Protein AF-A0AA38XYK6-F1 (afdb_monomer_lite)

Foldseek 3Di:
DDDPDCPPVVVVVVVVQVPADQDDPVVLVVVVCQLPPPQRPVDRPPDPCSCCSPPVNSRVDGDPDDPPPPCDPVNVCCVPPVVVVVVVPDDPDDDDDDPDDPPDPVVVVVVVVVVVVVVVVVVVVVVVVVVVVVVVVVVVVVVVVD

Sequence (146 aa):
MLNPAHPDEALLQQHKLSLLEKPTKYKVDLFRDWREHPKLGGRPIKSDDCHAWSEVHGNDLVTATDNKFRYDSTSTWIAGKLLPYYRRTRPRWIGTPSREPQTYSDWKIMRAVNIFATVTISIRVGLTAAFTAVFCLCLAAMTEAI

Radius of gyration: 24.37 Å; chains: 1; bounding box: 36×42×84 Å

Organism: NCBI:txid1002370

pLDDT: mean 70.22, std 13.3, range [36.06, 93.56]

InterPro domains:
  IPR046529 Domain of unknown function DUF6594 [PF20237] (9-145)

Structure (mmCIF, N/CA/C/O backbone):
data_AF-A0AA38XYK6-F1
#
_entry.id   AF-A0AA38XYK6-F1
#
loop_
_atom_site.group_PDB
_atom_site.id
_atom_site.type_symbol
_atom_site.label_atom_id
_atom_site.label_alt_id
_atom_site.label_comp_id
_atom_site.label_asym_id
_atom_site.label_entity_id
_atom_site.label_seq_id
_atom_site.pdbx_PDB_ins_code
_atom_site.Cartn_x
_atom_site.Cartn_y
_atom_site.Cartn_z
_atom_site.occupancy
_atom_site.B_iso_or_equiv
_atom_site.auth_seq_id
_atom_site.auth_comp_id
_atom_site.auth_asym_id
_atom_site.auth_atom_id
_atom_site.pdbx_PDB_model_num
ATOM 1 N N . MET A 1 1 ? -0.138 -1.909 33.483 1.00 36.06 1 MET A N 1
ATOM 2 C CA . MET A 1 1 ? -0.574 -1.125 34.658 1.00 36.06 1 MET A CA 1
ATOM 3 C C . MET A 1 1 ? -0.739 0.319 34.209 1.00 36.06 1 MET A C 1
ATOM 5 O O . MET A 1 1 ? 0.268 0.965 33.959 1.00 36.06 1 MET A O 1
ATOM 9 N N . LEU A 1 2 ? -1.976 0.779 33.986 1.00 45.97 2 LEU A N 1
ATOM 10 C CA . LEU A 1 2 ? -2.272 2.179 33.651 1.00 45.97 2 LEU A CA 1
ATOM 11 C C . LEU A 1 2 ? -2.363 3.003 34.943 1.00 45.97 2 LEU A C 1
ATOM 13 O O . LEU A 1 2 ? -2.998 2.577 35.904 1.00 45.97 2 LEU A O 1
ATOM 17 N N . ASN A 1 3 ? -1.701 4.156 34.954 1.00 43.94 3 ASN A N 1
ATOM 18 C CA . ASN A 1 3 ? -1.667 5.104 36.064 1.00 43.94 3 ASN A CA 1
ATOM 19 C C . ASN A 1 3 ? -2.954 5.969 36.033 1.00 43.94 3 ASN A C 1
ATOM 21 O O . ASN A 1 3 ? -3.219 6.570 34.992 1.00 43.94 3 ASN A O 1
ATOM 25 N N . PRO A 1 4 ? -3.774 6.049 37.101 1.00 54.50 4 PRO A N 1
ATOM 26 C CA . PRO A 1 4 ? -5.127 6.632 37.060 1.00 54.50 4 PRO A CA 1
ATOM 27 C C . PRO A 1 4 ? -5.182 8.174 37.155 1.00 54.50 4 PRO A C 1
ATOM 29 O O . PRO A 1 4 ? -6.174 8.730 37.617 1.00 54.50 4 PRO A O 1
ATOM 32 N N . ALA A 1 5 ? -4.129 8.892 36.755 1.00 54.09 5 ALA A N 1
ATOM 33 C CA . ALA A 1 5 ? -3.954 10.300 37.131 1.00 54.09 5 ALA A CA 1
ATOM 34 C C . ALA A 1 5 ? -4.679 11.342 36.249 1.00 54.09 5 ALA A C 1
ATOM 36 O O . ALA A 1 5 ? -4.735 12.505 36.644 1.00 54.09 5 ALA A O 1
ATOM 37 N N . HIS A 1 6 ? -5.260 10.981 35.098 1.00 59.81 6 HIS A N 1
ATOM 38 C CA . HIS A 1 6 ? -5.932 11.974 34.246 1.00 59.81 6 HIS A CA 1
ATOM 39 C C . HIS A 1 6 ? -7.124 11.398 33.456 1.00 59.81 6 HIS A C 1
ATOM 41 O O . HIS A 1 6 ? -6.968 10.988 32.304 1.00 59.81 6 HIS A O 1
ATOM 47 N N . PRO A 1 7 ? -8.340 11.365 34.046 1.00 65.81 7 PRO A N 1
ATOM 48 C CA . PRO A 1 7 ? -9.557 10.982 33.318 1.00 65.81 7 PRO A CA 1
ATOM 49 C C . PRO A 1 7 ? -9.807 11.884 32.098 1.00 65.81 7 PRO A C 1
ATOM 51 O O . PRO A 1 7 ? -10.310 11.416 31.077 1.00 65.81 7 PRO A O 1
ATOM 54 N N . ASP A 1 8 ? -9.372 13.142 32.169 1.00 78.19 8 ASP A N 1
ATOM 55 C CA . ASP A 1 8 ? -9.520 14.111 31.086 1.00 78.19 8 ASP A CA 1
ATOM 56 C C . ASP A 1 8 ? -8.673 13.757 29.861 1.00 78.19 8 ASP A C 1
ATOM 58 O O . ASP A 1 8 ? -9.149 13.908 28.740 1.00 78.19 8 ASP A O 1
ATOM 62 N N . GLU A 1 9 ? -7.461 13.213 30.035 1.00 80.56 9 GLU A N 1
ATOM 63 C CA . GLU A 1 9 ? -6.625 12.767 28.910 1.00 80.56 9 GLU A CA 1
ATOM 64 C C . GLU A 1 9 ? -7.223 11.559 28.199 1.00 80.56 9 GLU A C 1
ATOM 66 O O . GLU A 1 9 ? -7.223 11.514 26.968 1.00 80.56 9 GLU A O 1
ATOM 71 N N . ALA A 1 10 ? -7.765 10.604 28.959 1.00 79.94 10 ALA A N 1
ATOM 72 C CA . ALA A 1 10 ? -8.421 9.431 28.396 1.00 79.94 10 ALA A CA 1
ATOM 73 C C . ALA A 1 10 ? -9.659 9.830 27.575 1.00 79.94 10 ALA A C 1
ATOM 75 O O . ALA A 1 10 ? -9.840 9.344 26.456 1.00 79.94 10 ALA A O 1
ATOM 76 N N . LEU A 1 11 ? -10.465 10.775 28.075 1.00 81.56 11 LEU A N 1
ATOM 77 C CA . LEU A 1 11 ? -11.608 11.332 27.344 1.00 81.56 11 LEU A CA 1
ATOM 78 C C . LEU A 1 11 ? -11.168 12.105 26.094 1.00 81.56 11 LEU A C 1
ATOM 80 O O . LEU A 1 11 ? -11.756 11.941 25.024 1.00 81.56 11 LEU A O 1
ATOM 84 N N . LEU A 1 12 ? -10.099 12.898 26.191 1.00 85.50 12 LEU A N 1
ATOM 85 C CA . LEU A 1 12 ? -9.527 13.618 25.050 1.00 85.50 12 LEU A CA 1
ATOM 86 C C . LEU A 1 12 ? -8.984 12.659 23.987 1.00 85.50 12 LEU A C 1
ATOM 88 O O . LEU A 1 12 ? -9.128 12.909 22.789 1.00 85.50 12 LEU A O 1
ATOM 92 N N . GLN A 1 13 ? -8.365 11.559 24.411 1.00 80.31 13 GLN A N 1
ATOM 93 C CA . GLN A 1 13 ? -7.863 10.515 23.529 1.00 80.31 13 GLN A CA 1
ATOM 94 C C . GLN A 1 13 ? -9.013 9.783 22.840 1.00 80.31 13 GLN A C 1
ATOM 96 O O . GLN A 1 13 ? -8.974 9.614 21.623 1.00 80.31 13 GLN A O 1
ATOM 101 N N . GLN A 1 14 ? -10.062 9.415 23.575 1.00 81.50 14 GLN A N 1
ATOM 102 C CA . GLN A 1 14 ? -11.252 8.790 23.003 1.00 81.50 14 GLN A CA 1
ATOM 103 C C . GLN A 1 14 ? -11.945 9.716 21.999 1.00 81.50 14 GLN A C 1
ATOM 105 O O . GLN A 1 14 ? -12.305 9.284 20.905 1.00 81.50 14 GLN A O 1
ATOM 110 N N . HIS A 1 15 ? -12.064 11.004 22.323 1.00 84.00 15 HIS A N 1
ATOM 111 C CA . HIS A 1 15 ? -12.587 12.001 21.398 1.00 84.00 15 HIS A CA 1
ATOM 112 C C . HIS A 1 15 ? -11.736 12.072 20.121 1.00 84.00 15 HIS A C 1
ATOM 114 O O . HIS A 1 15 ? -12.273 11.978 19.020 1.00 84.00 15 HIS A O 1
ATOM 120 N N . LYS A 1 16 ? -10.403 12.137 20.240 1.00 81.69 16 LYS A N 1
ATOM 121 C CA . LYS A 1 16 ? -9.492 12.106 19.080 1.00 81.69 16 LYS A CA 1
ATOM 122 C C . LYS A 1 16 ? -9.641 10.832 18.241 1.00 81.69 16 LYS A C 1
ATOM 124 O O . LYS A 1 16 ? -9.624 10.925 17.019 1.00 81.69 16 LYS A O 1
ATOM 129 N N . LEU A 1 17 ? -9.815 9.670 18.872 1.00 78.38 17 LEU A N 1
ATOM 130 C CA . LEU A 1 17 ? -10.035 8.397 18.178 1.00 78.38 17 LEU A CA 1
ATOM 131 C C . LEU A 1 17 ? -11.384 8.367 17.450 1.00 78.38 17 LEU A C 1
ATOM 133 O O . LEU A 1 17 ? -11.454 7.873 16.330 1.00 78.38 17 LEU A O 1
ATOM 137 N N . SER A 1 18 ? -12.433 8.951 18.036 1.00 79.19 18 SER A N 1
ATOM 138 C CA . SER A 1 18 ? -13.764 9.016 17.415 1.00 79.19 18 SER A CA 1
ATOM 139 C C . SER A 1 18 ? -13.813 9.867 16.139 1.00 79.19 18 SER A C 1
ATOM 141 O O . SER A 1 18 ? -14.696 9.674 15.307 1.00 79.19 18 SER A O 1
ATOM 143 N N . LEU A 1 19 ? -12.852 10.782 15.971 1.00 80.62 19 LEU A N 1
ATOM 144 C CA . LEU A 1 19 ? -12.703 11.617 14.777 1.00 80.62 19 LEU A CA 1
ATOM 145 C C . LEU A 1 19 ? -11.981 10.901 13.622 1.00 80.62 19 LEU A C 1
ATOM 147 O O . LEU A 1 19 ? -11.931 11.441 12.517 1.00 80.62 19 LEU A O 1
ATOM 151 N N . LEU A 1 20 ? -11.396 9.722 13.859 1.00 78.75 20 LEU A N 1
ATOM 152 C CA . LEU A 1 20 ? -10.705 8.959 12.823 1.00 78.75 20 LEU A CA 1
ATOM 153 C C . LEU A 1 20 ? -11.692 8.312 11.850 1.00 78.75 20 LEU A C 1
ATOM 155 O O . LEU A 1 20 ? -12.802 7.913 12.203 1.00 78.75 20 LEU A O 1
ATOM 159 N N . GLU A 1 21 ? -11.257 8.174 10.599 1.00 78.94 21 GLU A N 1
ATOM 160 C CA . GLU A 1 21 ? -12.066 7.555 9.558 1.00 78.94 21 GLU A CA 1
ATOM 161 C C . GLU A 1 21 ? -12.282 6.065 9.860 1.00 78.94 21 GLU A C 1
ATOM 163 O O . GLU A 1 21 ? -11.337 5.282 10.052 1.00 78.94 21 GLU A O 1
ATOM 168 N N . LYS A 1 22 ? -13.555 5.665 9.873 1.00 79.12 22 LYS A N 1
ATOM 169 C CA . LYS A 1 22 ? -13.930 4.260 10.004 1.00 79.12 22 LYS A CA 1
ATOM 170 C C . LYS A 1 22 ? -13.459 3.479 8.774 1.00 79.12 22 LYS A C 1
ATOM 172 O O . LYS A 1 22 ? -13.579 3.968 7.648 1.00 79.12 22 LYS A O 1
ATOM 177 N N . PRO A 1 23 ? -12.933 2.260 8.951 1.00 75.50 23 PRO A N 1
ATOM 178 C CA . PRO A 1 23 ? -12.465 1.457 7.839 1.00 75.50 23 PRO A CA 1
ATOM 179 C C . PRO A 1 23 ? -13.623 1.075 6.918 1.00 75.50 23 PRO A C 1
ATOM 181 O O . PRO A 1 23 ? -14.736 0.774 7.345 1.00 75.50 23 PRO A O 1
ATOM 184 N N . THR A 1 24 ? -13.339 1.039 5.618 1.00 76.94 24 THR A N 1
ATOM 185 C CA . THR A 1 24 ? -14.291 0.547 4.623 1.00 76.94 24 THR A CA 1
ATOM 186 C C . THR A 1 24 ? -14.629 -0.916 4.903 1.00 76.94 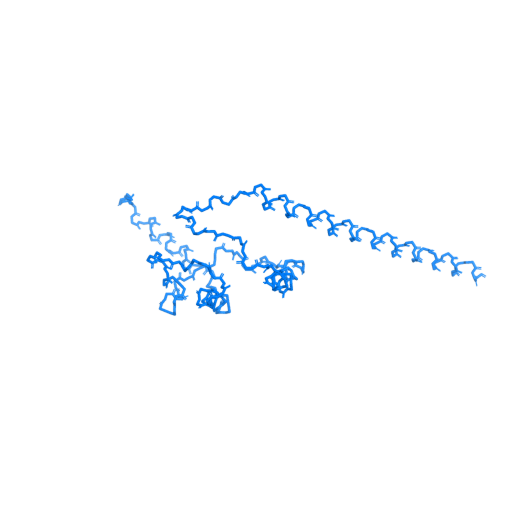24 THR A C 1
ATOM 188 O O . THR A 1 24 ? -13.723 -1.719 5.137 1.00 76.94 24 THR A O 1
ATOM 191 N N . LYS A 1 25 ? -15.911 -1.283 4.771 1.00 75.94 25 LYS A N 1
ATOM 192 C CA . LYS A 1 25 ? -16.408 -2.660 4.944 1.00 75.94 25 LYS A CA 1
ATOM 193 C C . LYS A 1 25 ? -15.551 -3.697 4.205 1.00 75.94 25 LYS A C 1
ATOM 195 O O . LYS A 1 25 ? -15.152 -4.693 4.788 1.00 75.94 25 LYS A O 1
ATOM 200 N N . TYR A 1 26 ? -15.147 -3.384 2.973 1.00 73.69 26 TYR A N 1
ATOM 201 C CA . TYR A 1 26 ? -14.249 -4.216 2.169 1.00 73.69 26 TYR A CA 1
ATOM 202 C C . TYR A 1 26 ? -12.916 -4.561 2.859 1.00 73.69 26 TYR A C 1
ATOM 204 O O . TYR A 1 26 ? -12.464 -5.699 2.784 1.00 73.69 26 TYR A O 1
ATOM 212 N N . LYS A 1 27 ? -12.268 -3.596 3.532 1.00 72.44 27 LYS A N 1
ATOM 213 C CA . LYS A 1 27 ? -10.985 -3.834 4.216 1.00 72.44 27 LYS A CA 1
ATOM 214 C C . LYS A 1 27 ? -11.182 -4.776 5.405 1.00 72.44 27 LYS A C 1
ATOM 216 O O . LYS A 1 27 ? -10.371 -5.673 5.604 1.00 72.44 27 LYS A O 1
ATOM 221 N N . VAL A 1 28 ? -12.262 -4.589 6.165 1.00 80.38 28 VAL A N 1
ATOM 222 C CA . VAL A 1 28 ? -12.605 -5.440 7.315 1.00 80.38 28 VAL A CA 1
ATOM 223 C C . VAL A 1 28 ? -12.946 -6.858 6.855 1.00 80.38 28 VAL A C 1
ATOM 225 O O . VAL A 1 28 ? -12.406 -7.820 7.399 1.00 80.38 28 VAL A O 1
ATOM 228 N N . ASP A 1 29 ? -13.754 -6.983 5.801 1.00 76.94 29 ASP A N 1
ATOM 229 C CA . ASP A 1 29 ? -14.129 -8.266 5.200 1.00 76.94 29 ASP A CA 1
ATOM 230 C C . ASP A 1 29 ? -12.893 -9.022 4.692 1.00 76.94 29 ASP A C 1
ATOM 232 O O . ASP A 1 29 ? -12.738 -10.203 4.978 1.00 76.94 29 ASP A O 1
ATOM 236 N N . LEU A 1 30 ? -11.948 -8.329 4.046 1.00 76.75 30 LEU A N 1
ATOM 237 C CA . LEU A 1 30 ? -10.678 -8.916 3.612 1.00 76.75 30 LEU A CA 1
ATOM 238 C C . LEU A 1 30 ? -9.874 -9.514 4.780 1.00 76.75 30 LEU A C 1
ATOM 240 O O . LEU A 1 30 ? -9.308 -10.598 4.639 1.00 76.75 30 LEU A O 1
ATOM 244 N N . PHE A 1 31 ? -9.794 -8.821 5.921 1.00 74.19 31 PHE A N 1
ATOM 245 C CA . PHE A 1 31 ? -9.078 -9.325 7.100 1.00 74.19 31 PHE A CA 1
ATOM 246 C C . PHE A 1 31 ? -9.812 -10.481 7.779 1.00 74.19 31 PHE A C 1
ATOM 248 O O . PHE A 1 31 ? -9.169 -11.432 8.231 1.00 74.19 31 PHE A O 1
ATOM 255 N N . ARG A 1 32 ? -11.146 -10.433 7.815 1.00 76.75 32 ARG A N 1
ATOM 256 C CA . ARG A 1 32 ? -11.983 -11.528 8.313 1.00 76.75 32 ARG A CA 1
ATOM 257 C C . ARG A 1 32 ? -11.806 -12.783 7.462 1.00 76.75 32 ARG A C 1
ATOM 259 O O . ARG A 1 32 ? -11.477 -13.838 8.004 1.00 76.75 32 ARG A O 1
ATOM 266 N N . ASP A 1 33 ? -11.896 -12.635 6.143 1.00 75.69 33 ASP A N 1
ATOM 267 C CA . ASP A 1 33 ? -11.647 -13.705 5.181 1.00 75.69 33 ASP A CA 1
ATOM 268 C C . ASP A 1 33 ? -10.224 -14.242 5.338 1.00 75.69 33 ASP A C 1
ATOM 270 O O . ASP A 1 33 ? -10.007 -15.450 5.360 1.00 75.69 33 ASP A O 1
ATOM 274 N N . TRP A 1 34 ? -9.230 -13.366 5.510 1.00 73.38 34 TRP A N 1
ATOM 275 C CA . TRP A 1 34 ? -7.843 -13.771 5.730 1.00 73.38 34 TRP A CA 1
ATOM 276 C C . TRP A 1 34 ? -7.656 -14.604 7.009 1.00 73.38 34 TRP A C 1
ATOM 278 O O . TRP A 1 34 ? -6.949 -15.615 6.969 1.00 73.38 34 TRP A O 1
ATOM 288 N N . ARG A 1 35 ? -8.310 -14.218 8.115 1.00 71.62 35 ARG A N 1
ATOM 289 C CA . ARG A 1 35 ? -8.281 -14.936 9.403 1.00 71.62 35 ARG A CA 1
ATOM 290 C C . ARG A 1 35 ? -8.936 -16.311 9.299 1.00 71.62 35 ARG A C 1
ATOM 292 O O . ARG A 1 35 ? -8.399 -17.287 9.820 1.00 71.62 35 ARG A O 1
ATOM 299 N N . GLU A 1 36 ? -10.104 -16.375 8.669 1.00 71.19 36 GLU A N 1
ATOM 300 C CA . GLU A 1 36 ? -10.923 -17.590 8.584 1.00 71.19 36 GLU A CA 1
ATOM 301 C C . GLU A 1 36 ? -10.399 -18.574 7.538 1.00 71.19 36 GLU A C 1
ATOM 303 O O . GLU A 1 36 ? -10.660 -19.776 7.615 1.00 71.19 36 GLU A O 1
ATOM 308 N N . HIS A 1 37 ? -9.606 -18.099 6.576 1.00 65.06 37 HIS A N 1
ATOM 309 C CA . HIS A 1 37 ? -9.129 -18.939 5.496 1.00 65.06 37 HIS A CA 1
ATOM 310 C C . HIS A 1 37 ? -8.065 -19.944 5.990 1.00 65.06 37 HIS A C 1
ATOM 312 O O . HIS A 1 37 ? -6.932 -19.564 6.319 1.00 65.06 37 HIS A O 1
ATOM 318 N N . PRO A 1 38 ? -8.337 -21.264 5.910 1.00 58.22 38 PRO A N 1
ATOM 319 C CA . PRO A 1 38 ? -7.500 -22.314 6.510 1.00 58.22 38 PRO A CA 1
ATOM 320 C C . PRO A 1 38 ? -6.086 -22.412 5.911 1.00 58.22 38 PRO A C 1
ATOM 322 O O . PRO A 1 38 ? -5.214 -23.089 6.445 1.00 58.22 38 PRO A O 1
ATOM 325 N N . LYS A 1 39 ? -5.846 -21.735 4.783 1.00 59.91 39 LYS A N 1
ATOM 326 C CA . LYS A 1 39 ? -4.580 -21.740 4.029 1.00 59.91 39 LYS A CA 1
ATOM 327 C C . LYS A 1 39 ? -3.786 -20.426 4.114 1.00 59.91 39 LYS A C 1
ATOM 329 O O . LYS A 1 39 ? -2.822 -20.291 3.367 1.00 59.91 39 LYS A O 1
ATOM 334 N N . LEU A 1 40 ? -4.210 -19.443 4.920 1.00 54.91 40 LEU A N 1
ATOM 335 C C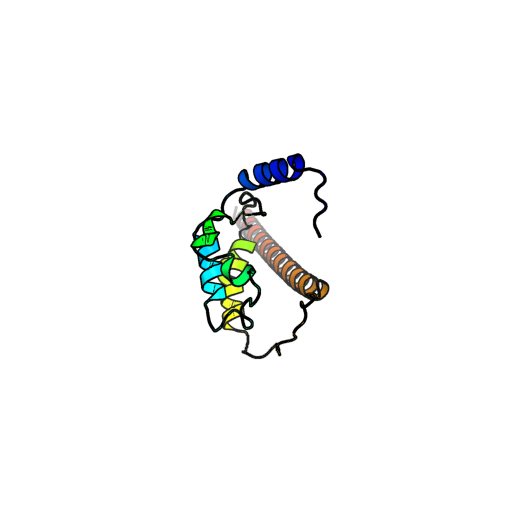A . LEU A 1 40 ? -3.640 -18.082 4.881 1.00 54.91 40 LEU A CA 1
ATOM 336 C C . LEU A 1 40 ? -3.086 -17.522 6.187 1.00 54.91 40 LEU A C 1
ATOM 338 O O . LEU A 1 40 ? -2.265 -16.612 6.118 1.00 54.91 40 LEU A O 1
ATOM 342 N N . GLY A 1 41 ? -3.482 -18.057 7.339 1.00 53.81 41 GLY A N 1
ATOM 343 C CA . GLY A 1 41 ? -2.941 -17.604 8.619 1.00 53.81 41 GLY A CA 1
ATOM 344 C C . GLY A 1 41 ? -1.732 -18.409 9.080 1.00 53.81 41 GLY A C 1
ATOM 345 O O . GLY A 1 41 ? -0.858 -17.856 9.735 1.00 53.81 41 GLY A O 1
ATOM 346 N N . GLY A 1 42 ? -1.688 -19.725 8.809 1.00 53.38 42 GLY A N 1
ATOM 347 C CA . GLY A 1 42 ? -0.715 -20.690 9.371 1.00 53.38 42 GLY A CA 1
ATOM 348 C C . GLY A 1 42 ? -0.714 -20.795 10.911 1.00 53.38 42 GLY A C 1
ATOM 349 O O . GLY A 1 42 ? -0.299 -21.800 11.480 1.00 53.38 42 GLY A O 1
ATOM 350 N N . ARG A 1 43 ? -1.197 -19.747 11.577 1.00 58.50 43 ARG A N 1
ATOM 351 C CA . ARG A 1 43 ? -1.237 -19.434 12.992 1.00 58.50 43 ARG A CA 1
ATOM 352 C C . ARG A 1 43 ? -2.461 -18.531 13.175 1.00 58.50 43 ARG A C 1
ATOM 354 O O . ARG A 1 43 ? -2.363 -17.329 12.934 1.00 58.50 43 ARG A O 1
ATOM 361 N N . PRO A 1 44 ? -3.632 -19.085 13.517 1.00 60.34 44 PRO A N 1
ATOM 362 C CA . PRO A 1 44 ? -4.742 -18.242 13.936 1.00 60.34 44 PRO A CA 1
ATOM 363 C C . PRO A 1 44 ? -4.265 -17.349 15.088 1.00 60.34 44 PRO A C 1
ATOM 365 O O . PRO A 1 44 ? -3.511 -17.808 15.951 1.00 60.34 44 PRO A O 1
ATOM 368 N N . ILE A 1 45 ? -4.664 -16.078 15.082 1.00 61.91 45 ILE A N 1
ATOM 369 C CA . ILE A 1 45 ? -4.477 -15.196 16.236 1.00 61.91 45 ILE A CA 1
ATOM 370 C C . ILE A 1 45 ? -5.276 -15.845 17.369 1.00 61.91 45 ILE A C 1
ATOM 372 O O . ILE A 1 45 ? -6.491 -15.960 17.268 1.00 61.91 45 ILE A O 1
ATOM 376 N N . LYS A 1 46 ? -4.580 -16.385 18.373 1.00 64.19 46 LYS A N 1
ATOM 377 C CA . LYS A 1 46 ? -5.176 -17.091 19.522 1.00 64.19 46 LYS A CA 1
ATOM 378 C C . LYS A 1 46 ? -5.264 -16.211 20.775 1.00 64.19 46 LYS A C 1
ATOM 380 O O . LYS A 1 46 ? -5.537 -16.736 21.846 1.00 64.19 46 LYS A O 1
ATOM 385 N N . SER A 1 47 ? -4.956 -14.919 20.664 1.00 67.38 47 SER A N 1
ATOM 386 C CA . SER A 1 47 ? -5.131 -13.972 21.767 1.00 67.38 47 SER A CA 1
ATOM 387 C C . SER A 1 47 ? -6.603 -13.596 21.928 1.00 67.38 47 SER A C 1
ATOM 389 O O . SER A 1 47 ? -7.419 -13.873 21.045 1.00 67.38 47 SER A O 1
ATOM 391 N N . ASP A 1 48 ? -6.929 -12.921 23.027 1.00 71.62 48 ASP A N 1
ATOM 392 C CA . ASP A 1 48 ? -8.262 -12.355 23.273 1.00 71.62 48 ASP A CA 1
ATOM 393 C C . ASP A 1 48 ? -8.711 -11.425 22.123 1.00 71.62 48 ASP A C 1
ATOM 395 O O . ASP A 1 48 ? -9.891 -11.360 21.780 1.00 71.62 48 ASP A O 1
ATOM 399 N N . ASP A 1 49 ? -7.748 -10.830 21.408 1.00 69.94 49 ASP A N 1
ATOM 400 C CA . ASP A 1 49 ? -7.964 -10.000 20.215 1.00 69.94 49 ASP A CA 1
ATOM 401 C C . ASP A 1 49 ? -8.370 -10.789 18.959 1.00 69.94 49 ASP A C 1
ATOM 403 O O . ASP A 1 49 ? -8.577 -10.211 17.891 1.00 69.94 49 ASP A O 1
ATOM 407 N N . CYS A 1 50 ? -8.506 -12.116 19.027 1.00 69.25 50 CYS A N 1
ATOM 408 C CA . CYS A 1 50 ? -8.945 -12.921 17.885 1.00 69.25 50 CYS A CA 1
ATOM 409 C C . CYS A 1 50 ? -10.321 -12.486 17.342 1.00 69.25 50 CYS A C 1
ATOM 411 O O . CYS A 1 50 ? -10.627 -12.701 16.162 1.00 69.25 50 CYS A O 1
ATOM 413 N N . HIS A 1 51 ? -11.118 -11.814 18.177 1.00 72.50 51 HIS A N 1
ATOM 414 C CA . HIS A 1 51 ? -12.423 -11.249 17.854 1.00 72.50 51 HIS A CA 1
ATOM 415 C C . HIS A 1 51 ? -12.398 -9.754 17.497 1.00 72.50 51 HIS A C 1
ATOM 417 O O . HIS A 1 51 ? -13.467 -9.200 17.252 1.00 72.50 51 HIS A O 1
ATOM 423 N N . ALA A 1 52 ? -11.226 -9.115 17.398 1.00 74.44 52 ALA A N 1
ATOM 424 C CA . ALA A 1 52 ? -11.105 -7.682 17.102 1.00 74.44 52 ALA A CA 1
ATOM 425 C C . ALA A 1 52 ? -11.756 -7.280 15.765 1.00 74.44 52 ALA A C 1
ATOM 427 O O . ALA A 1 52 ? -12.287 -6.185 15.632 1.00 74.44 52 ALA A O 1
ATOM 428 N N . TRP A 1 53 ? -11.779 -8.190 14.784 1.00 75.94 53 TRP A N 1
ATOM 429 C CA . TRP A 1 53 ? -12.428 -7.987 13.479 1.00 75.94 53 TRP A CA 1
ATOM 430 C C . TRP A 1 53 ? -13.755 -8.748 13.330 1.00 75.94 53 TRP A C 1
ATOM 432 O O . TRP A 1 53 ? -14.172 -9.060 12.215 1.00 75.94 53 TRP A O 1
ATOM 442 N N . SER A 1 54 ? -14.397 -9.140 14.436 1.00 76.44 54 SER A N 1
ATOM 443 C CA . SER A 1 54 ? -15.747 -9.711 14.378 1.00 76.44 54 SER A CA 1
ATOM 444 C C . SER A 1 54 ? -16.780 -8.632 14.041 1.00 76.44 54 SER A C 1
ATOM 446 O O . SER A 1 54 ? -16.544 -7.444 14.251 1.00 76.44 54 SER A O 1
ATOM 448 N N . GLU A 1 55 ? -17.955 -9.035 13.551 1.00 77.88 55 GLU A N 1
ATOM 449 C CA . GLU A 1 55 ? -19.044 -8.085 13.267 1.00 77.88 55 GLU A CA 1
ATOM 450 C C . GLU A 1 55 ? -19.469 -7.290 14.508 1.00 77.88 55 GLU A C 1
ATOM 452 O O . GLU A 1 55 ? -19.862 -6.133 14.389 1.00 77.88 55 GLU A O 1
ATOM 457 N N . VAL A 1 56 ? -19.307 -7.881 15.696 1.00 77.69 56 VAL A N 1
ATOM 458 C CA . VAL A 1 56 ? -19.612 -7.253 16.989 1.00 77.69 56 VAL A CA 1
ATOM 459 C C . VAL A 1 56 ? -18.701 -6.050 17.261 1.00 77.69 56 VAL A C 1
ATOM 461 O O . VAL A 1 56 ? -19.178 -5.025 17.739 1.00 77.69 56 VAL A O 1
ATOM 464 N N . HIS A 1 57 ? -17.414 -6.142 16.909 1.00 74.19 57 HIS A N 1
ATOM 465 C CA . HIS A 1 57 ? -16.417 -5.087 17.146 1.00 74.19 57 HIS A CA 1
ATOM 466 C C . HIS A 1 57 ? -16.110 -4.243 15.899 1.00 74.19 57 HIS A C 1
ATOM 468 O O . HIS A 1 57 ? -15.294 -3.328 15.953 1.00 74.19 57 HIS A O 1
ATOM 474 N N . GLY A 1 58 ? -16.783 -4.492 14.769 1.00 68.94 58 GLY A N 1
ATOM 475 C CA . GLY A 1 58 ? -16.500 -3.805 13.503 1.00 68.94 58 GLY A CA 1
ATOM 476 C C . GLY A 1 58 ? -16.661 -2.280 13.561 1.00 68.94 58 GLY A C 1
ATOM 477 O O . GLY A 1 58 ? -16.015 -1.566 12.798 1.00 68.94 58 GLY A O 1
ATOM 478 N N . ASN A 1 59 ? -17.485 -1.780 14.487 1.00 71.00 59 ASN A N 1
ATOM 479 C CA . ASN A 1 59 ? -17.717 -0.348 14.698 1.00 71.00 59 ASN A CA 1
ATOM 480 C C . ASN A 1 59 ? -16.640 0.354 15.538 1.00 71.00 59 ASN A C 1
ATOM 482 O O . ASN A 1 59 ? -16.609 1.585 15.527 1.00 71.00 59 ASN A O 1
ATOM 486 N N . ASP A 1 60 ? -15.808 -0.409 16.250 1.00 73.00 60 ASP A N 1
ATOM 487 C CA . ASP A 1 60 ? -14.722 0.081 17.112 1.00 73.00 60 ASP A CA 1
ATOM 488 C C . ASP A 1 60 ? -13.390 0.207 16.350 1.00 73.00 60 ASP A C 1
ATOM 490 O O . ASP A 1 60 ? -12.423 0.818 16.801 1.00 73.00 60 ASP A O 1
ATOM 494 N N . LEU A 1 61 ? -13.335 -0.347 15.136 1.00 78.38 61 LEU A N 1
ATOM 495 C CA . LEU A 1 61 ? -12.158 -0.264 14.289 1.00 78.38 61 LEU A CA 1
ATOM 496 C C . LEU A 1 61 ? -11.976 1.163 13.759 1.00 78.38 61 LEU A C 1
ATOM 498 O O . LEU A 1 61 ? -12.884 1.757 13.175 1.00 78.38 61 LEU A O 1
ATOM 502 N N . VAL A 1 62 ? -10.755 1.672 13.885 1.00 77.88 62 VAL A N 1
ATOM 503 C CA . VAL A 1 62 ? -10.329 2.966 13.343 1.00 77.88 62 VAL A CA 1
ATOM 504 C C . VAL A 1 62 ? -9.156 2.769 12.391 1.00 77.88 62 VAL A C 1
ATOM 506 O O . VAL A 1 62 ? -8.299 1.908 12.600 1.00 77.88 62 VAL A O 1
ATOM 509 N N . THR A 1 63 ? -9.104 3.558 11.320 1.00 70.31 63 THR A N 1
ATOM 510 C CA . THR A 1 63 ? -7.980 3.497 10.380 1.00 70.31 63 THR A CA 1
ATOM 511 C C . THR A 1 63 ? -6.903 4.486 10.823 1.00 70.31 63 THR A C 1
ATOM 513 O O . THR A 1 63 ? -7.119 5.691 10.793 1.00 70.31 63 THR A O 1
ATOM 516 N N . ALA A 1 64 ? -5.728 3.987 11.221 1.00 61.88 64 ALA A N 1
ATOM 517 C CA . ALA A 1 64 ? -4.583 4.835 11.583 1.00 61.88 64 ALA A CA 1
ATOM 518 C C . ALA A 1 64 ? -3.881 5.459 10.359 1.00 61.88 64 ALA A C 1
ATOM 520 O O . ALA A 1 64 ? -3.104 6.402 10.488 1.00 61.88 64 ALA A O 1
ATOM 521 N N . THR A 1 65 ? -4.137 4.921 9.165 1.00 58.00 65 THR A N 1
ATOM 522 C CA . THR A 1 65 ? -3.604 5.434 7.902 1.00 58.00 65 THR A CA 1
ATOM 523 C C . THR A 1 65 ? -4.608 6.374 7.258 1.00 58.00 65 THR A C 1
ATOM 525 O O . THR A 1 65 ? -5.746 5.985 7.004 1.00 58.00 65 THR A O 1
ATOM 528 N N . ASP A 1 66 ? -4.153 7.583 6.941 1.00 55.09 66 ASP A N 1
ATOM 529 C CA . ASP A 1 66 ? -4.911 8.536 6.142 1.00 55.09 66 ASP A CA 1
ATOM 530 C C . ASP A 1 66 ? -5.224 7.913 4.770 1.00 55.09 66 ASP A C 1
ATOM 532 O O . ASP A 1 66 ? -4.332 7.649 3.957 1.00 55.09 66 ASP A O 1
ATOM 536 N N . ASN A 1 67 ? -6.509 7.654 4.519 1.00 52.97 67 ASN A N 1
ATOM 537 C CA . ASN A 1 67 ? -7.029 7.120 3.258 1.00 52.97 67 ASN A CA 1
ATOM 538 C C . ASN A 1 67 ? -6.743 8.088 2.080 1.00 52.97 67 ASN A C 1
ATOM 540 O O . ASN A 1 67 ? -6.943 7.730 0.919 1.00 52.97 67 ASN A O 1
ATOM 544 N N . LYS A 1 68 ? -6.245 9.307 2.362 1.00 52.44 68 LYS A N 1
ATOM 545 C CA . LYS A 1 68 ? -5.780 10.291 1.373 1.00 52.44 68 LYS A CA 1
ATOM 546 C C . LYS A 1 68 ? -4.455 9.961 0.704 1.00 52.44 68 LYS A C 1
ATOM 548 O O . LYS A 1 68 ? -4.157 10.583 -0.320 1.00 52.44 68 LYS A O 1
ATOM 553 N N . PHE A 1 69 ? -3.664 9.010 1.207 1.00 52.06 69 PHE A N 1
ATOM 554 C CA . PHE A 1 69 ? -2.549 8.500 0.413 1.00 52.06 69 PHE A CA 1
ATOM 555 C C . PHE A 1 69 ? -3.131 7.738 -0.773 1.00 52.06 69 PHE A C 1
ATOM 557 O O . PHE A 1 69 ? -3.445 6.552 -0.690 1.00 52.06 69 PHE A O 1
ATOM 564 N N . ARG A 1 70 ? -3.297 8.458 -1.891 1.00 51.59 70 ARG A N 1
ATOM 565 C CA . ARG A 1 70 ? -3.475 7.878 -3.217 1.00 51.59 70 ARG A CA 1
ATOM 566 C C . ARG A 1 70 ? -2.406 6.808 -3.354 1.00 51.59 70 ARG A C 1
ATOM 568 O O . ARG A 1 70 ? -1.234 7.141 -3.515 1.00 51.59 70 ARG A O 1
ATOM 575 N N . TYR A 1 71 ? -2.812 5.545 -3.245 1.00 53.62 71 TYR A N 1
ATOM 576 C CA . TYR A 1 71 ? -1.945 4.435 -3.589 1.00 53.62 71 TYR A CA 1
ATOM 577 C C . TYR A 1 71 ? -1.406 4.739 -4.982 1.00 53.62 71 TYR A C 1
ATOM 579 O O . TYR A 1 71 ? -2.174 4.912 -5.932 1.00 53.62 71 TYR A O 1
ATOM 587 N N . ASP A 1 72 ? -0.091 4.880 -5.091 1.00 65.25 72 ASP A N 1
ATOM 588 C CA . ASP A 1 72 ? 0.552 5.011 -6.383 1.00 65.25 72 ASP A CA 1
ATOM 589 C C . ASP A 1 72 ? 0.178 3.784 -7.234 1.00 65.25 72 ASP A C 1
ATOM 591 O O . ASP A 1 72 ? -0.117 2.692 -6.725 1.00 65.25 72 ASP A O 1
ATOM 595 N N . SER A 1 73 ? 0.109 3.955 -8.556 1.00 71.06 73 SER A N 1
ATOM 596 C CA . SER A 1 73 ? -0.317 2.879 -9.466 1.00 71.06 73 SER A CA 1
ATOM 597 C C . SER A 1 73 ? 0.508 1.600 -9.265 1.00 71.06 73 SER A C 1
ATOM 599 O O . SER A 1 73 ? 0.015 0.491 -9.455 1.00 71.06 73 SER A O 1
ATOM 601 N N . THR A 1 74 ? 1.749 1.765 -8.814 1.00 70.94 74 THR A N 1
ATOM 602 C CA . THR A 1 74 ? 2.674 0.727 -8.365 1.00 70.94 74 THR A CA 1
ATOM 603 C C . THR A 1 74 ? 2.193 -0.005 -7.114 1.00 70.94 74 THR A C 1
ATOM 605 O O . THR A 1 74 ? 2.077 -1.226 -7.184 1.00 70.94 74 THR A O 1
ATOM 608 N N . SER A 1 75 ? 1.831 0.662 -6.012 1.00 65.56 75 SER A N 1
ATOM 609 C CA . SER A 1 75 ? 1.280 -0.033 -4.834 1.00 65.56 75 SER A CA 1
ATOM 610 C C . SER A 1 75 ? -0.045 -0.722 -5.134 1.00 65.56 75 SER A C 1
ATOM 612 O O . SER A 1 75 ? -0.267 -1.839 -4.672 1.00 65.56 75 SER A O 1
ATOM 614 N N . THR A 1 76 ? -0.903 -0.114 -5.959 1.00 71.06 76 THR A N 1
ATOM 615 C CA . THR A 1 76 ? -2.169 -0.738 -6.381 1.00 71.06 76 THR A CA 1
ATOM 616 C C . THR A 1 76 ? -1.917 -2.005 -7.201 1.00 71.06 76 THR A C 1
ATOM 618 O O . THR A 1 76 ? -2.563 -3.031 -6.986 1.00 71.06 76 THR A O 1
ATOM 621 N N . TRP A 1 77 ? -0.937 -1.979 -8.107 1.00 76.81 77 TRP A N 1
ATOM 622 C CA . TRP A 1 77 ? -0.529 -3.155 -8.876 1.00 76.81 77 TRP A CA 1
ATOM 623 C C . TRP A 1 77 ? 0.134 -4.222 -7.995 1.00 76.81 77 TRP A C 1
ATOM 625 O O . TRP A 1 77 ? -0.147 -5.414 -8.146 1.00 76.81 77 TRP A O 1
ATOM 635 N N . ILE A 1 78 ? 0.957 -3.819 -7.024 1.00 70.75 78 ILE A N 1
ATOM 636 C CA . ILE A 1 78 ? 1.570 -4.743 -6.065 1.00 70.75 78 ILE A CA 1
ATOM 637 C C . ILE A 1 78 ? 0.482 -5.434 -5.233 1.00 70.75 78 ILE A C 1
ATOM 639 O O . ILE A 1 78 ? 0.461 -6.663 -5.162 1.00 70.75 78 ILE A O 1
ATOM 643 N N . ALA A 1 79 ? -0.455 -4.671 -4.664 1.00 69.19 79 ALA A N 1
ATOM 644 C CA . ALA A 1 79 ? -1.556 -5.189 -3.855 1.00 69.19 79 ALA A CA 1
ATOM 645 C C . ALA A 1 79 ? -2.531 -6.056 -4.664 1.00 69.19 79 ALA A C 1
ATOM 647 O O . ALA A 1 79 ? -2.927 -7.130 -4.214 1.00 69.19 79 ALA A O 1
ATOM 648 N N . GLY A 1 80 ? -2.896 -5.617 -5.871 1.00 66.94 80 GLY A N 1
ATOM 649 C CA . GLY A 1 80 ? -3.924 -6.264 -6.686 1.00 66.94 80 GLY A CA 1
ATOM 650 C C . GLY A 1 80 ? -3.431 -7.397 -7.590 1.00 66.94 80 GLY A C 1
ATOM 651 O O . GLY A 1 80 ? -4.217 -8.277 -7.937 1.00 66.94 80 GLY A O 1
ATOM 652 N N . LYS A 1 81 ? -2.157 -7.403 -8.003 1.00 69.50 81 LYS A N 1
ATOM 653 C CA . LYS A 1 81 ? -1.615 -8.387 -8.963 1.00 69.50 81 LYS A CA 1
ATOM 654 C C . LYS A 1 81 ? -0.404 -9.144 -8.431 1.00 69.50 81 LYS A C 1
ATOM 656 O O . LYS A 1 81 ? -0.399 -10.373 -8.512 1.00 69.50 81 LYS A O 1
ATOM 661 N N . LEU A 1 82 ? 0.589 -8.455 -7.864 1.00 68.94 82 LEU A N 1
ATOM 662 C CA . LEU A 1 82 ? 1.829 -9.106 -7.421 1.00 68.94 82 LEU A CA 1
ATOM 663 C C . LEU A 1 82 ? 1.606 -9.996 -6.194 1.00 68.94 82 LEU A C 1
ATOM 665 O O . LEU A 1 82 ? 2.010 -11.155 -6.202 1.00 68.94 82 LEU A O 1
ATOM 669 N N . LEU A 1 83 ? 0.934 -9.482 -5.163 1.00 67.50 83 LEU A N 1
ATOM 670 C CA . LEU A 1 83 ? 0.636 -10.210 -3.926 1.00 67.50 83 LEU A CA 1
ATOM 671 C C . LEU A 1 83 ? -0.173 -11.495 -4.187 1.00 67.50 83 LEU A C 1
ATOM 673 O O . LEU A 1 83 ? 0.246 -12.559 -3.721 1.00 67.50 83 LEU A O 1
ATOM 677 N N . PRO A 1 84 ? -1.264 -11.466 -4.981 1.00 70.94 84 PRO A N 1
ATOM 678 C CA . PRO A 1 84 ? -1.994 -12.680 -5.348 1.00 70.94 84 PRO A CA 1
ATOM 679 C C . PRO A 1 84 ? -1.161 -13.683 -6.154 1.00 70.94 84 PRO A C 1
ATOM 681 O O . PRO A 1 84 ? -1.281 -14.891 -5.944 1.00 70.94 84 PRO A O 1
ATOM 684 N N . TYR A 1 85 ? -0.300 -13.208 -7.060 1.00 67.06 85 TYR A N 1
ATOM 685 C CA . TYR A 1 85 ? 0.535 -14.081 -7.886 1.00 67.06 85 TYR A CA 1
ATOM 686 C C . TYR A 1 85 ? 1.668 -14.725 -7.080 1.00 67.06 85 TYR A C 1
ATOM 688 O O . TYR A 1 85 ? 1.866 -15.936 -7.144 1.00 67.06 85 TYR A O 1
ATOM 696 N N . TYR A 1 86 ? 2.350 -13.942 -6.244 1.00 61.62 86 TYR A N 1
ATOM 697 C CA . TYR A 1 86 ? 3.366 -14.417 -5.306 1.00 61.62 86 TYR A CA 1
ATOM 698 C C . TYR A 1 86 ? 2.812 -15.465 -4.332 1.00 61.62 86 TYR A C 1
ATOM 700 O O . TYR A 1 86 ? 3.451 -16.476 -4.037 1.00 61.62 86 TYR A O 1
ATOM 708 N N . ARG A 1 87 ? 1.572 -15.254 -3.879 1.00 59.50 87 ARG A N 1
ATOM 709 C CA . ARG A 1 87 ? 0.822 -16.196 -3.046 1.00 59.50 87 ARG A CA 1
ATOM 710 C C . ARG A 1 87 ? 0.522 -17.514 -3.768 1.00 59.50 87 ARG A C 1
ATOM 712 O O . ARG A 1 87 ? 0.462 -18.552 -3.115 1.00 59.50 87 ARG A O 1
ATOM 719 N N . ARG A 1 88 ? 0.324 -17.496 -5.091 1.00 64.88 88 ARG A N 1
ATOM 720 C CA . ARG A 1 88 ? 0.053 -18.704 -5.891 1.00 64.88 88 ARG A CA 1
ATOM 721 C C . ARG A 1 88 ? 1.308 -19.548 -6.129 1.00 64.88 88 ARG A C 1
ATOM 723 O O . ARG A 1 88 ? 1.181 -20.752 -6.325 1.00 64.88 88 ARG A O 1
ATOM 730 N N . THR A 1 89 ? 2.492 -18.938 -6.120 1.00 63.69 89 THR A N 1
ATOM 731 C CA . THR A 1 89 ? 3.737 -19.578 -6.573 1.00 63.69 89 THR A CA 1
ATOM 732 C C . THR A 1 89 ? 4.658 -20.072 -5.455 1.00 63.69 89 THR A C 1
ATOM 734 O O . THR A 1 89 ? 5.516 -20.908 -5.732 1.00 63.69 89 THR A O 1
ATOM 737 N N . ARG A 1 90 ? 4.501 -19.639 -4.192 1.00 55.38 90 ARG A N 1
ATOM 738 C CA . ARG A 1 90 ? 5.321 -20.174 -3.084 1.00 55.38 90 ARG A CA 1
ATOM 739 C C . ARG A 1 90 ? 4.894 -21.599 -2.659 1.00 55.38 90 ARG A C 1
ATOM 741 O O . ARG A 1 90 ? 3.732 -21.797 -2.298 1.00 55.38 90 ARG A O 1
ATOM 748 N N . PRO A 1 91 ? 5.821 -22.579 -2.593 1.00 53.41 91 PRO A N 1
ATOM 749 C CA . PRO A 1 91 ? 5.564 -23.897 -2.010 1.00 53.41 91 PRO A CA 1
ATOM 750 C C . PRO A 1 91 ? 5.343 -23.836 -0.488 1.00 53.41 91 PRO A C 1
ATOM 752 O O . PRO A 1 91 ? 5.932 -23.013 0.211 1.00 53.41 91 PRO A O 1
ATOM 755 N N . ARG A 1 92 ? 4.516 -24.764 0.010 1.00 55.72 92 ARG A N 1
ATOM 756 C CA . ARG A 1 92 ? 3.908 -24.887 1.356 1.00 55.72 92 ARG A CA 1
ATOM 757 C C . ARG A 1 92 ? 4.847 -24.979 2.581 1.00 55.72 92 ARG A C 1
ATOM 759 O O . ARG A 1 92 ? 4.366 -25.311 3.658 1.00 55.72 92 ARG A O 1
ATOM 766 N N . TRP A 1 93 ? 6.145 -24.701 2.477 1.00 50.31 93 TRP A N 1
ATOM 767 C CA . TRP A 1 93 ? 7.112 -25.152 3.488 1.00 50.31 93 TRP A CA 1
ATOM 768 C C . TRP A 1 93 ? 8.186 -24.116 3.841 1.00 50.31 93 TRP A C 1
ATOM 770 O O . TRP A 1 93 ? 9.356 -24.336 3.570 1.00 50.31 93 TRP A O 1
ATOM 780 N N . ILE A 1 94 ? 7.828 -23.002 4.486 1.00 47.69 94 ILE A N 1
ATOM 781 C CA . ILE A 1 94 ? 8.760 -22.310 5.398 1.00 47.69 94 ILE A CA 1
ATOM 782 C C . ILE A 1 94 ? 7.968 -21.860 6.631 1.00 47.69 94 ILE A C 1
ATOM 784 O O . ILE A 1 94 ? 7.198 -20.905 6.559 1.00 47.69 94 ILE A O 1
ATOM 788 N N . GLY A 1 95 ? 8.187 -22.544 7.759 1.00 45.75 95 GLY A N 1
ATOM 789 C CA . GLY A 1 95 ? 7.854 -22.045 9.094 1.00 45.75 95 GLY A CA 1
ATOM 790 C C . GLY A 1 95 ? 7.258 -23.090 10.035 1.00 45.75 95 GLY A C 1
ATOM 791 O O . GLY A 1 95 ? 6.043 -23.250 10.093 1.00 45.75 95 GLY A O 1
ATOM 792 N N . THR A 1 96 ? 8.099 -23.742 10.839 1.00 53.12 96 THR A N 1
ATOM 793 C CA . THR A 1 96 ? 7.660 -24.363 12.096 1.00 53.12 96 THR A CA 1
ATOM 794 C C . THR A 1 96 ? 7.065 -23.294 13.031 1.00 53.12 96 THR A C 1
ATOM 796 O O . THR A 1 96 ? 7.485 -22.128 12.994 1.00 53.12 96 THR A O 1
ATOM 799 N N . PRO A 1 97 ? 6.072 -23.640 13.871 1.00 50.28 97 PRO A N 1
ATOM 800 C CA . PRO A 1 97 ? 5.421 -22.685 14.753 1.00 50.28 97 PRO A CA 1
ATOM 801 C C . PRO A 1 97 ? 6.336 -22.272 15.928 1.00 50.28 97 PRO A C 1
ATOM 803 O O . PRO A 1 97 ? 6.206 -22.785 17.029 1.00 50.28 97 PRO A O 1
ATOM 806 N N . SER A 1 98 ? 7.272 -21.338 15.720 1.00 49.53 98 SER A N 1
ATOM 807 C CA . SER A 1 98 ? 7.965 -20.638 16.820 1.00 49.53 98 SER A CA 1
ATOM 808 C C . SER A 1 98 ? 6.970 -19.839 17.674 1.00 49.53 98 SER A C 1
ATOM 810 O O . SER A 1 98 ? 6.187 -19.067 17.124 1.00 49.53 98 SER A O 1
ATOM 812 N N . ARG A 1 99 ? 6.983 -20.052 18.993 1.00 46.25 99 ARG A N 1
ATOM 813 C CA . ARG A 1 99 ? 6.059 -19.491 19.998 1.00 46.25 99 ARG A CA 1
ATOM 814 C C . ARG A 1 99 ? 6.309 -18.016 20.348 1.00 46.25 99 ARG A C 1
ATOM 816 O O . ARG A 1 99 ? 5.526 -17.453 21.101 1.00 46.25 99 ARG A O 1
ATOM 823 N N . GLU A 1 100 ? 7.354 -17.400 19.808 1.00 45.84 100 GLU A N 1
ATOM 824 C CA . GLU A 1 100 ? 7.737 -16.017 20.113 1.00 45.84 100 GLU A CA 1
ATOM 825 C C . GLU A 1 100 ? 7.273 -15.034 19.026 1.00 45.84 100 GLU A C 1
ATOM 827 O O . GLU A 1 100 ? 7.174 -15.428 17.854 1.00 45.84 100 GLU A O 1
ATOM 832 N N . PRO A 1 101 ? 6.995 -13.759 19.376 1.00 46.00 101 PRO A N 1
ATOM 833 C CA . PRO A 1 101 ? 6.794 -12.709 18.386 1.00 46.00 101 PRO A CA 1
ATOM 834 C C . PRO A 1 101 ? 8.035 -12.667 17.499 1.00 46.00 101 PRO A C 1
ATOM 836 O O . PRO A 1 101 ? 9.131 -12.339 17.948 1.00 46.00 101 PRO A O 1
ATOM 839 N N . GLN A 1 102 ? 7.880 -13.071 16.238 1.00 48.84 102 GLN A N 1
ATOM 840 C CA . GLN A 1 102 ? 8.971 -12.998 15.282 1.00 48.84 102 GLN A CA 1
ATOM 841 C C . GLN A 1 102 ? 9.285 -11.522 15.075 1.00 48.84 102 GLN A C 1
ATOM 843 O O . GLN A 1 102 ? 8.565 -10.829 14.359 1.00 48.84 102 GLN A O 1
ATOM 848 N N . THR A 1 103 ? 10.361 -11.055 15.702 1.00 47.22 103 THR A N 1
ATOM 849 C CA . THR A 1 103 ? 11.037 -9.819 15.329 1.00 47.22 103 THR A CA 1
ATOM 850 C C . THR A 1 103 ? 11.379 -9.960 13.857 1.00 47.22 103 THR A C 1
ATOM 852 O O . THR A 1 103 ? 12.307 -10.680 13.475 1.00 47.22 103 THR A O 1
ATOM 855 N N . TYR A 1 104 ? 10.541 -9.372 13.007 1.00 52.31 104 TYR A N 1
ATOM 856 C CA . TYR A 1 104 ? 10.740 -9.436 11.577 1.00 52.31 104 TYR A CA 1
ATOM 857 C C . TYR A 1 104 ? 12.089 -8.778 11.314 1.00 52.31 104 TYR A C 1
ATOM 859 O O . TYR A 1 104 ? 12.332 -7.655 11.749 1.00 52.31 104 TYR A O 1
ATOM 867 N N . SER A 1 105 ? 13.010 -9.497 10.673 1.00 57.78 105 SER A N 1
ATOM 868 C CA . SER A 1 105 ? 14.323 -8.932 10.389 1.00 57.78 105 SER A CA 1
ATOM 869 C C . SER A 1 105 ? 14.146 -7.856 9.321 1.00 57.78 105 SER A C 1
ATOM 871 O O . SER A 1 105 ? 14.105 -8.160 8.124 1.00 57.78 105 SER A O 1
ATOM 873 N N . ASP A 1 106 ? 13.987 -6.622 9.778 1.00 61.41 106 ASP A N 1
ATOM 874 C CA . ASP A 1 106 ? 13.613 -5.456 8.983 1.00 61.41 106 ASP A CA 1
ATOM 875 C C . ASP A 1 106 ? 14.571 -5.265 7.797 1.00 61.41 106 ASP A C 1
ATOM 877 O O . ASP A 1 106 ? 14.169 -5.033 6.660 1.00 61.41 106 ASP A O 1
ATOM 881 N N . TRP A 1 107 ? 15.851 -5.582 8.012 1.00 69.44 107 TRP A N 1
ATOM 882 C CA . TRP A 1 107 ? 16.888 -5.559 6.982 1.00 69.44 107 TRP A CA 1
ATOM 883 C C . TRP A 1 107 ? 16.620 -6.491 5.787 1.00 69.44 107 TRP A C 1
ATOM 885 O O . TRP A 1 107 ? 17.006 -6.164 4.664 1.00 69.44 107 TRP A O 1
ATOM 895 N N . LYS A 1 108 ? 15.958 -7.643 5.984 1.00 61.38 108 LYS A N 1
ATOM 896 C CA . LYS A 1 108 ? 15.627 -8.567 4.881 1.00 61.38 108 LYS A CA 1
ATOM 897 C C . LYS A 1 108 ? 14.475 -8.035 4.039 1.00 61.38 108 LYS A C 1
ATOM 899 O O . LYS A 1 108 ? 14.531 -8.172 2.818 1.00 61.38 108 LYS A O 1
ATOM 904 N N . ILE A 1 109 ? 13.464 -7.424 4.670 1.00 71.19 109 ILE A N 1
ATOM 905 C CA . ILE A 1 109 ? 12.401 -6.726 3.931 1.00 71.19 109 ILE A CA 1
ATOM 906 C C . ILE A 1 109 ? 13.028 -5.576 3.166 1.00 71.19 109 ILE A C 1
ATOM 908 O O . ILE A 1 109 ? 12.874 -5.505 1.951 1.00 71.19 109 ILE A O 1
ATOM 912 N N . MET A 1 110 ? 13.780 -4.724 3.863 1.00 67.81 110 MET A N 1
ATOM 913 C CA . MET A 1 110 ? 14.349 -3.515 3.289 1.00 67.81 110 MET A CA 1
ATOM 914 C C . MET A 1 110 ? 15.241 -3.840 2.091 1.00 67.81 110 MET A C 1
ATOM 916 O O . MET A 1 110 ? 15.118 -3.218 1.043 1.00 67.81 110 MET A O 1
ATOM 920 N N . ARG A 1 111 ? 16.072 -4.887 2.186 1.00 72.06 111 ARG A N 1
ATOM 921 C CA . ARG A 1 111 ? 16.909 -5.348 1.072 1.00 72.06 111 ARG A CA 1
ATOM 922 C C . ARG A 1 111 ? 16.085 -5.858 -0.109 1.00 72.06 111 ARG A C 1
ATOM 924 O O . ARG A 1 111 ? 16.411 -5.531 -1.245 1.00 72.06 111 ARG A O 1
ATOM 931 N N . ALA A 1 112 ? 15.035 -6.639 0.140 1.00 71.50 112 ALA A N 1
ATOM 932 C CA . ALA A 1 112 ? 14.163 -7.123 -0.925 1.00 71.50 112 ALA A CA 1
ATOM 933 C C . ALA A 1 112 ? 13.450 -5.957 -1.626 1.00 71.50 112 ALA A C 1
ATOM 935 O O . ALA A 1 112 ? 13.497 -5.862 -2.850 1.00 71.50 112 ALA A O 1
ATOM 936 N N . VAL A 1 113 ? 12.859 -5.040 -0.857 1.00 75.06 113 VAL A N 1
ATOM 937 C CA . VAL A 1 113 ? 12.187 -3.841 -1.375 1.00 75.06 113 VAL A CA 1
ATOM 938 C C . VAL A 1 113 ? 13.153 -2.988 -2.191 1.00 75.06 113 VAL A C 1
ATOM 940 O O . VAL A 1 113 ? 12.810 -2.588 -3.300 1.00 75.06 113 VAL A O 1
ATOM 943 N N . ASN A 1 114 ? 14.375 -2.778 -1.700 1.00 75.50 114 ASN A N 1
ATOM 944 C CA . ASN A 1 114 ? 15.366 -1.970 -2.401 1.00 75.50 114 ASN A CA 1
ATOM 945 C C . ASN A 1 114 ? 15.761 -2.605 -3.746 1.00 75.50 114 ASN A C 1
ATOM 947 O O . ASN A 1 114 ? 15.786 -1.919 -4.761 1.00 75.50 114 ASN A O 1
ATOM 951 N N . ILE A 1 115 ? 15.955 -3.930 -3.793 1.00 79.12 115 ILE A N 1
ATOM 952 C CA . ILE A 1 115 ? 16.224 -4.655 -5.047 1.00 79.12 115 ILE A CA 1
ATOM 953 C C . ILE A 1 115 ? 15.068 -4.479 -6.040 1.00 79.12 115 ILE A C 1
ATOM 955 O O . ILE A 1 115 ? 15.300 -4.139 -7.200 1.00 79.12 115 ILE A O 1
ATOM 959 N N . PHE A 1 116 ? 13.820 -4.669 -5.601 1.00 74.56 116 PHE A N 1
ATOM 960 C CA . PHE A 1 116 ? 12.659 -4.488 -6.477 1.00 74.56 116 PHE A CA 1
ATOM 961 C C . PHE A 1 116 ? 12.527 -3.046 -6.975 1.00 74.56 116 PHE A C 1
ATOM 963 O O . PHE A 1 116 ? 12.232 -2.834 -8.155 1.00 74.56 116 PHE A O 1
ATOM 970 N N . ALA A 1 117 ? 12.784 -2.058 -6.116 1.00 74.38 117 ALA A N 1
ATOM 971 C CA . ALA A 1 117 ? 12.765 -0.650 -6.490 1.00 74.38 117 ALA A CA 1
ATOM 972 C C . ALA A 1 117 ? 13.831 -0.343 -7.551 1.00 74.38 117 ALA A C 1
ATOM 974 O O . ALA A 1 117 ? 13.506 0.220 -8.596 1.00 74.38 117 ALA A O 1
ATOM 975 N N . THR A 1 118 ? 15.077 -0.786 -7.347 1.00 80.50 118 THR A N 1
ATOM 976 C CA . THR A 1 118 ? 16.169 -0.579 -8.310 1.00 80.50 118 THR A CA 1
ATOM 977 C C . THR A 1 118 ? 15.870 -1.223 -9.662 1.00 80.50 118 THR A C 1
ATOM 979 O O . THR A 1 118 ? 16.048 -0.580 -10.695 1.00 80.50 118 THR A O 1
ATOM 982 N N . VAL A 1 119 ? 15.364 -2.461 -9.677 1.00 79.12 119 VAL A N 1
ATOM 983 C CA . VAL A 1 119 ? 14.993 -3.153 -10.923 1.00 79.12 119 VAL A CA 1
ATOM 984 C C . VAL A 1 119 ? 13.875 -2.405 -11.650 1.00 79.12 119 VAL A C 1
ATOM 986 O O . VAL A 1 119 ? 13.960 -2.182 -12.856 1.00 79.12 119 VAL A O 1
ATOM 989 N N . THR A 1 120 ? 12.853 -1.954 -10.921 1.00 74.00 120 THR A N 1
ATOM 990 C CA . THR A 1 120 ? 11.718 -1.229 -11.512 1.00 74.00 120 THR A CA 1
ATOM 991 C C . THR A 1 120 ? 12.153 0.110 -12.113 1.00 74.00 120 THR A C 1
ATOM 993 O O . THR A 1 120 ? 11.720 0.464 -13.212 1.00 74.00 120 THR A O 1
ATOM 996 N N . ILE A 1 121 ? 13.035 0.842 -11.424 1.00 80.44 121 ILE A N 1
ATOM 997 C CA . ILE A 1 121 ? 13.598 2.107 -11.915 1.00 80.44 121 ILE A CA 1
ATOM 998 C C . ILE A 1 121 ? 14.462 1.857 -13.156 1.00 80.44 121 ILE A C 1
ATOM 1000 O O . ILE A 1 121 ? 14.284 2.537 -14.163 1.00 80.44 121 ILE A O 1
ATOM 1004 N N . SER A 1 122 ? 15.340 0.851 -13.116 1.00 83.00 122 SER A N 1
ATOM 1005 C CA . SER A 1 122 ? 16.227 0.496 -14.231 1.00 83.00 122 SER A CA 1
ATOM 1006 C C . SER A 1 122 ? 15.443 0.167 -15.507 1.00 83.00 122 SER A C 1
ATOM 1008 O O . SER A 1 122 ? 15.722 0.724 -16.569 1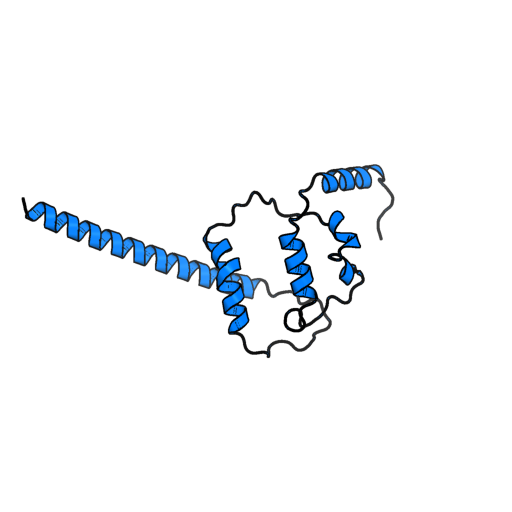.00 83.00 122 SER A O 1
ATOM 1010 N N . ILE A 1 123 ? 14.389 -0.649 -15.395 1.00 83.38 123 ILE A N 1
ATOM 1011 C CA . ILE A 1 123 ? 13.526 -1.003 -16.532 1.00 83.38 123 ILE A CA 1
ATOM 1012 C C . ILE A 1 123 ? 12.832 0.237 -17.106 1.00 83.38 123 ILE A C 1
ATOM 1014 O O . ILE A 1 123 ? 12.812 0.411 -18.324 1.00 83.38 123 ILE A O 1
ATOM 1018 N N . ARG A 1 124 ? 12.281 1.116 -16.253 1.00 81.44 124 ARG A N 1
ATOM 1019 C CA . ARG A 1 124 ? 11.622 2.350 -16.712 1.00 81.44 124 ARG A CA 1
ATOM 1020 C C . ARG A 1 124 ? 12.581 3.261 -17.471 1.00 81.44 124 ARG A C 1
ATOM 1022 O O . ARG A 1 124 ? 12.217 3.724 -18.547 1.00 81.44 124 ARG A O 1
ATOM 1029 N N . VAL A 1 125 ? 13.784 3.485 -16.941 1.00 86.50 125 VAL A N 1
ATOM 1030 C CA . VAL A 1 125 ? 14.791 4.350 -17.575 1.00 86.50 125 VAL A CA 1
ATOM 1031 C C . VAL A 1 125 ? 15.217 3.783 -18.932 1.00 86.50 125 VAL A C 1
ATOM 1033 O O . VAL A 1 125 ? 15.255 4.520 -19.918 1.00 86.50 125 VAL A O 1
ATOM 1036 N N . GLY A 1 126 ? 15.453 2.470 -19.014 1.00 86.56 126 GLY A N 1
ATOM 1037 C CA . GLY A 1 126 ? 15.780 1.800 -20.275 1.00 86.56 126 GLY A CA 1
ATOM 1038 C C . GLY A 1 126 ? 14.674 1.934 -21.326 1.00 86.56 126 GLY A C 1
ATOM 1039 O O . GLY A 1 126 ? 14.951 2.289 -22.470 1.00 86.56 126 GLY A O 1
ATOM 1040 N N . LEU A 1 127 ? 13.413 1.734 -20.928 1.00 87.25 127 LEU A N 1
ATOM 1041 C CA . LEU A 1 127 ? 12.252 1.909 -21.809 1.00 87.25 127 LEU A CA 1
ATOM 1042 C C . LEU A 1 127 ? 12.127 3.347 -22.314 1.00 87.25 127 LEU A C 1
ATOM 1044 O O . LEU A 1 127 ? 11.921 3.551 -23.507 1.00 87.25 127 LEU A O 1
ATOM 1048 N N . THR A 1 128 ? 12.295 4.341 -21.437 1.00 86.75 128 THR A N 1
ATOM 1049 C CA . THR A 1 128 ? 12.253 5.752 -21.847 1.00 86.75 128 THR A CA 1
ATOM 1050 C C . THR A 1 128 ? 13.388 6.107 -22.800 1.00 86.75 128 THR A C 1
ATOM 1052 O O . THR A 1 128 ? 13.144 6.783 -23.792 1.00 86.75 128 THR A O 1
ATOM 1055 N N 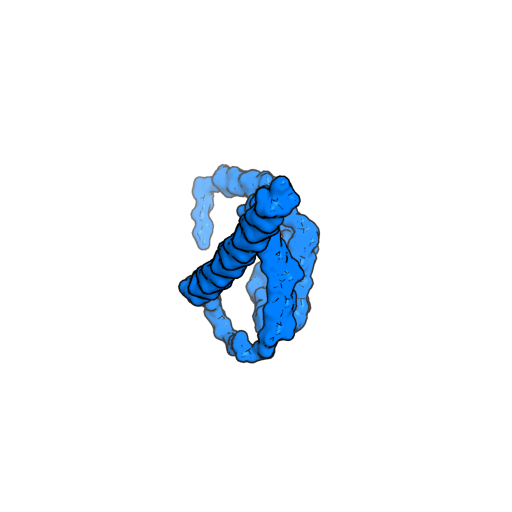. ALA A 1 129 ? 14.604 5.608 -22.564 1.00 90.19 129 ALA A N 1
ATOM 1056 C CA . ALA A 1 129 ? 15.743 5.860 -23.443 1.00 90.19 129 ALA A CA 1
ATOM 1057 C C . ALA A 1 129 ? 15.531 5.254 -24.839 1.00 90.19 129 ALA A C 1
ATOM 1059 O O . ALA A 1 129 ? 15.771 5.925 -25.842 1.00 90.19 129 ALA A O 1
ATOM 1060 N N . ALA A 1 130 ? 15.021 4.020 -24.910 1.00 91.38 130 ALA A N 1
ATOM 1061 C CA . ALA A 1 130 ? 14.688 3.372 -26.175 1.00 91.38 130 ALA A CA 1
ATOM 1062 C C . ALA A 1 130 ? 13.606 4.148 -26.941 1.00 91.38 130 ALA A C 1
ATOM 1064 O O . ALA A 1 130 ? 13.750 4.386 -28.138 1.00 91.38 130 ALA A O 1
ATOM 1065 N N . PHE A 1 131 ? 12.555 4.595 -26.248 1.00 91.38 131 PHE A N 1
ATOM 1066 C CA . PHE A 1 131 ? 11.478 5.370 -26.864 1.00 91.38 131 PHE A CA 1
ATOM 1067 C C . PHE A 1 131 ? 11.981 6.707 -27.418 1.00 91.38 131 PHE A C 1
ATOM 1069 O O . PHE A 1 131 ? 11.659 7.064 -28.549 1.00 91.38 131 PHE A O 1
ATOM 1076 N N . THR A 1 132 ? 12.822 7.413 -26.658 1.00 93.38 132 THR A N 1
ATOM 1077 C CA . THR A 1 132 ? 13.451 8.661 -27.103 1.00 93.38 132 THR A CA 1
ATOM 1078 C C . THR A 1 132 ? 14.348 8.432 -28.318 1.00 93.38 132 THR A C 1
ATOM 1080 O O . THR A 1 132 ? 14.278 9.200 -29.269 1.00 93.38 132 THR A O 1
ATOM 1083 N N . ALA A 1 133 ? 15.149 7.362 -28.336 1.00 93.56 133 ALA A N 1
ATOM 1084 C CA . ALA A 1 133 ? 16.012 7.046 -29.473 1.00 93.56 133 ALA A CA 1
ATOM 1085 C C . ALA A 1 133 ? 15.206 6.763 -30.751 1.00 93.56 133 ALA A C 1
ATOM 1087 O O . ALA A 1 133 ? 15.528 7.303 -31.808 1.00 93.56 133 ALA A O 1
ATOM 1088 N N . VAL A 1 134 ? 14.132 5.971 -30.649 1.00 93.38 134 VAL A N 1
ATOM 1089 C CA . VAL A 1 134 ? 13.228 5.692 -31.778 1.00 93.38 134 VAL A CA 1
ATOM 1090 C C . VAL A 1 134 ? 12.557 6.974 -32.261 1.00 93.38 134 VAL A C 1
ATOM 1092 O O . VAL A 1 134 ? 12.526 7.233 -33.459 1.00 93.38 134 VAL A O 1
ATOM 1095 N N . PHE A 1 135 ? 12.066 7.806 -31.344 1.00 93.06 135 PHE A N 1
ATOM 1096 C CA . PHE A 1 135 ? 11.436 9.075 -31.692 1.00 93.06 135 PHE A CA 1
ATOM 1097 C C . PHE A 1 135 ? 12.405 10.022 -32.416 1.00 93.06 135 PHE A C 1
ATOM 1099 O O . PHE A 1 135 ? 12.055 10.574 -33.457 1.00 93.06 135 PHE A O 1
ATOM 1106 N N . CYS A 1 136 ? 13.641 10.158 -31.925 1.00 92.19 136 CYS A N 1
ATOM 1107 C CA . CYS A 1 136 ? 14.680 10.950 -32.584 1.00 92.19 136 CYS A CA 1
ATOM 1108 C C . CYS A 1 136 ? 15.043 10.396 -33.970 1.00 92.19 136 CYS A C 1
ATOM 1110 O O . CYS A 1 136 ? 15.219 11.175 -34.902 1.00 92.19 136 CYS A O 1
ATOM 1112 N N . LEU A 1 137 ? 15.115 9.068 -34.125 1.00 91.69 137 LEU A N 1
ATOM 1113 C CA . LEU A 1 137 ? 15.352 8.425 -35.420 1.00 91.69 137 LEU A CA 1
ATOM 1114 C C . LEU A 1 137 ? 14.220 8.734 -36.412 1.00 91.69 137 LEU A C 1
ATOM 1116 O O . LEU A 1 137 ? 14.487 9.083 -37.559 1.00 91.69 137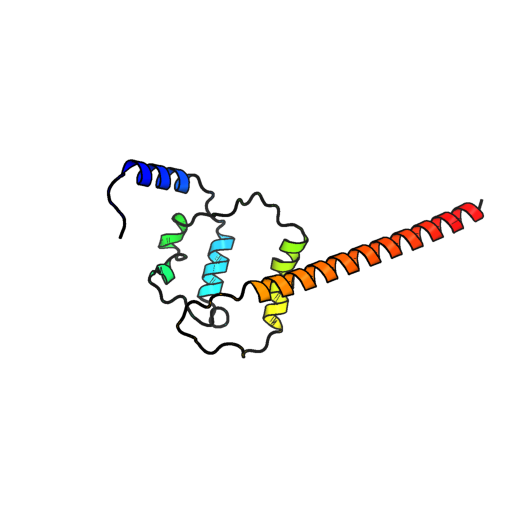 LEU A O 1
ATOM 1120 N N . CYS A 1 138 ? 12.960 8.647 -35.970 1.00 92.19 138 CYS A N 1
ATOM 1121 C CA . CYS A 1 138 ? 11.801 8.999 -36.791 1.00 92.19 138 CYS A CA 1
ATOM 1122 C C . CYS A 1 138 ? 11.817 10.476 -37.200 1.00 92.19 138 CYS A C 1
ATOM 1124 O O . CY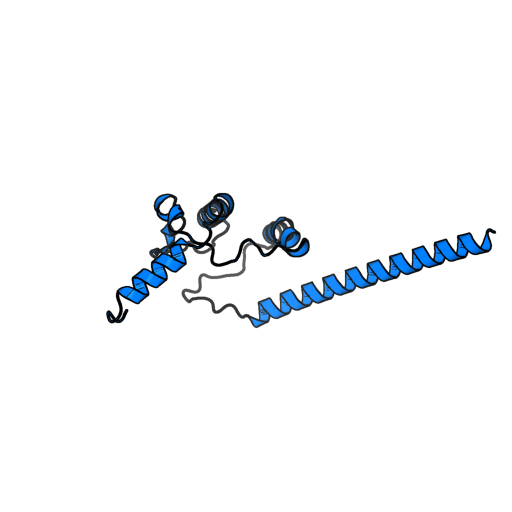S A 1 138 ? 11.530 10.782 -38.354 1.00 92.19 138 CYS A O 1
ATOM 1126 N N . LEU A 1 139 ? 12.173 11.384 -36.284 1.00 90.62 139 LEU A N 1
ATOM 1127 C CA . LEU A 1 139 ? 12.310 12.806 -36.604 1.00 90.62 139 LEU A CA 1
ATOM 1128 C C . LEU A 1 139 ? 13.404 13.046 -37.648 1.00 90.62 139 LEU A C 1
ATOM 1130 O O . LEU A 1 139 ? 13.140 13.739 -38.623 1.00 90.62 139 LEU A O 1
ATOM 1134 N N . ALA A 1 140 ? 14.581 12.434 -37.485 1.00 91.31 140 ALA A N 1
ATOM 1135 C CA . ALA A 1 140 ? 15.686 12.567 -38.434 1.00 91.31 140 ALA A CA 1
ATOM 1136 C C . ALA A 1 140 ? 15.305 12.072 -39.843 1.00 91.31 140 ALA A C 1
ATOM 1138 O O . ALA A 1 140 ? 15.572 12.747 -40.835 1.00 91.31 140 ALA A O 1
ATOM 1139 N N . ALA A 1 141 ? 14.617 10.928 -39.930 1.00 91.06 141 ALA A N 1
ATOM 1140 C CA . ALA A 1 141 ? 14.142 10.383 -41.201 1.00 91.06 141 ALA A CA 1
ATOM 1141 C C . ALA A 1 141 ? 13.101 11.286 -41.887 1.00 91.06 141 ALA A C 1
ATOM 1143 O O . ALA A 1 141 ? 13.098 11.397 -43.108 1.00 91.06 141 ALA A O 1
ATOM 1144 N N . MET A 1 142 ? 12.230 11.946 -41.117 1.00 91.56 142 MET A N 1
ATOM 1145 C CA . MET A 1 142 ? 11.239 12.888 -41.653 1.00 91.56 142 MET A CA 1
ATOM 1146 C C . MET A 1 142 ? 11.876 14.201 -42.119 1.00 91.56 142 MET A C 1
ATOM 1148 O O . MET A 1 142 ? 11.406 14.785 -43.090 1.00 91.56 142 MET A O 1
ATOM 1152 N N . THR A 1 143 ? 12.931 14.672 -41.446 1.00 91.50 143 THR A N 1
ATOM 1153 C CA . THR A 1 143 ? 13.625 15.916 -41.815 1.00 91.50 143 THR A CA 1
ATOM 1154 C C . THR A 1 143 ? 14.498 15.782 -43.058 1.00 91.50 143 THR A C 1
ATOM 1156 O O . THR A 1 143 ? 14.665 16.765 -43.762 1.00 91.50 143 THR A O 1
ATOM 1159 N N . GLU A 1 144 ? 15.030 14.592 -43.344 1.00 81.69 144 GLU A N 1
ATOM 1160 C CA . GLU A 1 144 ? 15.787 14.308 -44.579 1.00 81.69 144 GLU A CA 1
ATOM 1161 C C . GLU A 1 144 ? 14.870 14.041 -45.791 1.00 81.69 144 GLU A C 1
ATOM 1163 O O . GLU A 1 144 ? 15.334 13.995 -46.927 1.00 81.69 144 GLU A O 1
ATOM 1168 N N . ALA A 1 145 ? 13.568 13.837 -45.563 1.00 58.38 145 ALA A N 1
ATOM 1169 C CA . ALA A 1 145 ? 12.578 13.547 -46.602 1.00 58.38 145 ALA A CA 1
ATOM 1170 C C . ALA A 1 145 ? 11.873 14.804 -47.167 1.00 58.38 145 ALA A C 1
ATOM 1172 O O . ALA A 1 145 ? 10.899 14.663 -47.912 1.00 58.38 145 ALA A O 1
ATOM 1173 N N . ILE A 1 146 ? 12.338 16.008 -46.807 1.00 49.72 146 ILE A N 1
ATOM 1174 C CA . ILE A 1 146 ? 11.863 17.322 -47.284 1.00 49.72 146 ILE A CA 1
ATOM 1175 C C . ILE A 1 146 ? 13.005 18.011 -48.028 1.00 49.72 146 ILE A C 1
ATOM 1177 O O . ILE A 1 146 ? 12.737 18.541 -49.129 1.00 49.72 146 ILE A O 1
#

Secondary structure (DSSP, 8-state):
----S-HHHHHHHHHHHHTSPPPPHHHHHHHHHHHH-TTT-SS---SGGGGTTSTTTTTT----S-TTS---HHHHHIIIIIHHHHHHHS-S-S----SS-----HHHHHHHHHHHHHHHHHHHHHHHHHHHHHHHHHHHHHHTT-